Protein AF-A0A920ABT4-F1 (afdb_monomer_lite)

Secondary structure (DSSP, 8-state):
---GGGGTTSEEEEEEES-TT-TTHHHHHHHHHHTHHHHHHTTEEEEEEES--

Sequence (53 aa):
MVSLDDFCGKYLVIYFYPKDKTSGCTVESQDFRDLKNNFKKLNCEIIGVSETP

Foldseek 3Di:
DDDVVVLPPAAEAEDEDADDDDPVVVPVVVVCVVCVVVSVVRRYDYDYHYPPD

Radius of gyration: 12.02 Å; chains: 1; bounding box: 29×25×24 Å

Structure (mmCIF, N/CA/C/O backbone):
data_AF-A0A920ABT4-F1
#
_entry.id   AF-A0A920ABT4-F1
#
loop_
_atom_site.group_PDB
_atom_site.id
_atom_site.type_symbol
_atom_site.label_atom_id
_atom_site.label_alt_id
_atom_site.label_comp_id
_atom_site.label_asym_id
_atom_site.label_entity_id
_atom_site.label_seq_id
_atom_site.pdbx_PDB_ins_code
_atom_site.Cartn_x
_atom_site.Cartn_y
_atom_site.Cartn_z
_atom_site.occupancy
_atom_site.B_iso_or_equiv
_atom_site.auth_seq_id
_atom_site.auth_comp_id
_atom_site.auth_asym_id
_atom_site.auth_atom_id
_atom_site.pdbx_PDB_model_num
ATOM 1 N N . MET A 1 1 ? 2.596 -19.119 0.356 1.00 71.38 1 MET A N 1
ATOM 2 C CA . MET A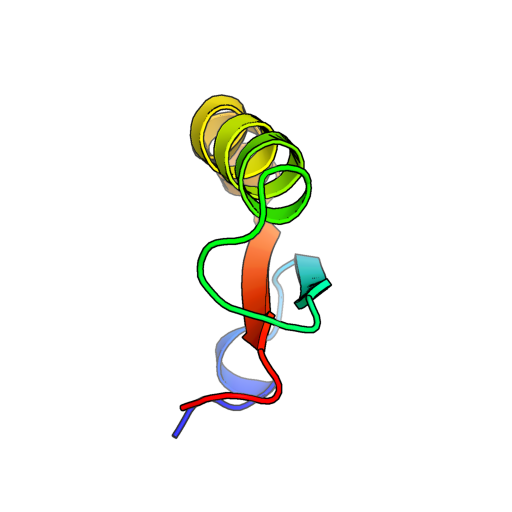 1 1 ? 1.531 -18.885 -0.639 1.00 71.38 1 MET A CA 1
ATOM 3 C C . MET A 1 1 ? 0.575 -17.896 -0.008 1.00 71.38 1 MET A C 1
ATOM 5 O O . MET A 1 1 ? 0.206 -18.118 1.134 1.00 71.38 1 MET A O 1
ATOM 9 N N . VAL A 1 2 ? 0.293 -16.790 -0.688 1.00 87.88 2 VAL A N 1
ATOM 10 C CA . VAL A 1 2 ? -0.659 -15.764 -0.241 1.00 87.88 2 VAL A CA 1
ATOM 11 C C . VAL A 1 2 ? -1.886 -15.881 -1.140 1.00 87.88 2 VAL A C 1
ATOM 13 O O . VAL A 1 2 ? -1.729 -16.074 -2.347 1.00 87.88 2 VAL A O 1
ATOM 16 N N . SER A 1 3 ? -3.082 -15.809 -0.567 1.00 92.62 3 SER A N 1
ATOM 17 C CA . SER A 1 3 ? -4.364 -15.942 -1.260 1.00 92.62 3 SER A CA 1
ATOM 18 C C . SER A 1 3 ? -5.288 -14.768 -0.932 1.00 92.62 3 SER A C 1
ATOM 20 O O . SER A 1 3 ? -5.062 -14.036 0.026 1.00 92.62 3 SER A O 1
ATOM 22 N N . LEU A 1 4 ? -6.347 -14.571 -1.723 1.00 91.56 4 LEU A N 1
ATOM 23 C CA . LEU A 1 4 ? -7.343 -13.532 -1.427 1.00 91.56 4 LEU A CA 1
ATOM 24 C C . LEU A 1 4 ? -8.144 -13.830 -0.150 1.00 91.56 4 LEU A C 1
ATOM 26 O O . LEU A 1 4 ? -8.622 -12.899 0.496 1.00 91.56 4 LEU A O 1
ATOM 30 N N . ASP A 1 5 ? -8.254 -15.104 0.234 1.00 94.31 5 ASP A N 1
ATOM 31 C CA . ASP A 1 5 ? -8.978 -15.530 1.434 1.00 94.31 5 ASP A CA 1
ATOM 32 C C . ASP A 1 5 ? -8.318 -14.996 2.719 1.00 94.31 5 ASP A C 1
ATOM 34 O O . ASP A 1 5 ? -9.008 -14.610 3.661 1.00 94.31 5 ASP A O 1
ATOM 38 N N . ASP A 1 6 ? -6.988 -14.824 2.709 1.00 92.56 6 ASP A N 1
ATOM 39 C CA . ASP A 1 6 ? -6.209 -14.234 3.812 1.00 92.56 6 ASP A CA 1
ATOM 40 C 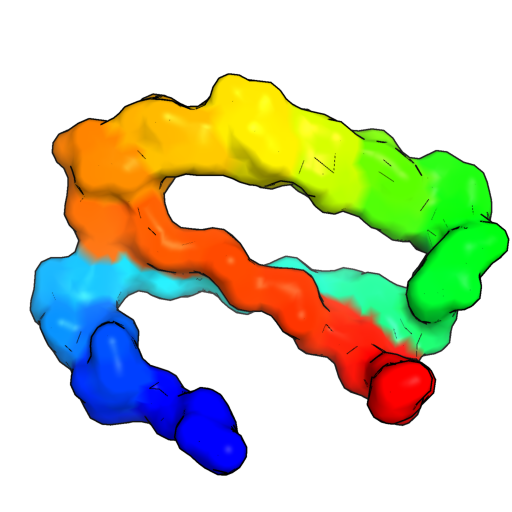C . ASP A 1 6 ? -6.613 -12.775 4.131 1.00 92.56 6 ASP A C 1
ATOM 42 O O . ASP A 1 6 ? -6.295 -12.245 5.202 1.00 92.56 6 ASP A O 1
ATOM 46 N N . PHE A 1 7 ? -7.326 -12.118 3.210 1.00 94.06 7 PHE A N 1
ATOM 47 C CA . PHE A 1 7 ? -7.763 -10.723 3.310 1.00 94.06 7 PHE A CA 1
ATOM 48 C C . PHE A 1 7 ? -9.287 -10.575 3.354 1.00 94.06 7 PHE A C 1
ATOM 50 O O . PHE A 1 7 ? -9.799 -9.458 3.256 1.00 94.06 7 PHE A O 1
ATOM 57 N N . CYS A 1 8 ? -10.030 -11.672 3.526 1.00 94.19 8 CYS A N 1
ATOM 58 C CA . CYS A 1 8 ? -11.486 -11.630 3.590 1.00 94.19 8 CYS A CA 1
ATOM 59 C C . CYS A 1 8 ? -11.973 -10.692 4.712 1.00 94.19 8 CYS A C 1
ATOM 61 O O . CYS A 1 8 ? -11.475 -10.710 5.839 1.00 94.19 8 CYS A O 1
ATOM 63 N N . GLY A 1 9 ? -12.939 -9.829 4.387 1.00 94.62 9 GLY A N 1
ATOM 64 C CA . GLY A 1 9 ? -13.468 -8.823 5.313 1.00 94.62 9 GLY A CA 1
ATOM 65 C C . GLY A 1 9 ? -12.562 -7.606 5.540 1.00 94.62 9 GLY A C 1
ATOM 66 O O . GLY A 1 9 ? -12.915 -6.750 6.351 1.00 94.62 9 GLY A O 1
ATOM 67 N N . LYS A 1 10 ? -11.429 -7.497 4.836 1.00 95.62 10 LYS A N 1
ATOM 68 C CA . LYS A 1 10 ? -10.549 -6.322 4.830 1.00 95.62 10 LYS A CA 1
ATOM 69 C C . LYS A 1 10 ? -10.582 -5.633 3.472 1.00 95.62 10 LYS A C 1
ATOM 71 O O . LYS A 1 10 ? -10.783 -6.269 2.440 1.00 95.62 10 LYS A O 1
ATOM 76 N N . TYR A 1 11 ? -10.328 -4.330 3.462 1.00 96.25 11 TYR A N 1
ATOM 77 C CA . TYR A 1 11 ? -9.947 -3.664 2.222 1.00 96.25 11 TYR A CA 1
ATOM 78 C C . TYR A 1 11 ? -8.538 -4.112 1.829 1.00 96.25 11 TYR A C 1
ATOM 80 O O . TYR A 1 11 ? -7.686 -4.341 2.689 1.00 96.25 11 TYR A O 1
ATOM 88 N N . LEU A 1 12 ? -8.292 -4.245 0.531 1.00 95.00 12 LEU A N 1
ATOM 89 C CA . LEU A 1 12 ? -7.003 -4.690 0.025 1.00 95.00 12 LEU A CA 1
ATOM 90 C C . LEU A 1 12 ? -6.532 -3.765 -1.093 1.00 95.00 12 LEU A C 1
ATOM 92 O O . LEU A 1 12 ? -7.179 -3.654 -2.133 1.00 95.00 12 LEU A O 1
ATOM 96 N N . VAL A 1 13 ? -5.389 -3.118 -0.875 1.00 93.44 13 VAL A N 1
ATOM 97 C CA . VAL A 1 13 ? -4.666 -2.367 -1.903 1.00 93.44 13 VAL A CA 1
ATOM 98 C C . VAL A 1 13 ? -3.593 -3.280 -2.479 1.00 93.44 13 VAL A C 1
ATOM 100 O O . VAL A 1 13 ? -2.681 -3.695 -1.766 1.00 93.44 13 VAL A O 1
ATOM 103 N N . ILE A 1 14 ? -3.701 -3.582 -3.770 1.00 91.69 14 ILE A N 1
ATOM 104 C CA . ILE A 1 14 ? -2.692 -4.333 -4.519 1.00 91.69 14 ILE A CA 1
ATOM 105 C C . ILE A 1 14 ? -2.037 -3.361 -5.492 1.00 91.69 14 ILE A C 1
ATOM 107 O O . ILE A 1 14 ? -2.728 -2.789 -6.336 1.00 91.69 14 ILE A O 1
ATOM 111 N N . TYR A 1 15 ? -0.725 -3.173 -5.379 1.00 87.88 15 TYR A N 1
ATOM 112 C CA . TYR A 1 15 ? 0.037 -2.358 -6.321 1.00 87.88 15 TYR A CA 1
ATOM 113 C C . TYR A 1 15 ? 1.112 -3.207 -6.997 1.00 87.88 15 TYR A C 1
ATOM 115 O O . TYR A 1 15 ? 1.825 -3.976 -6.351 1.00 87.88 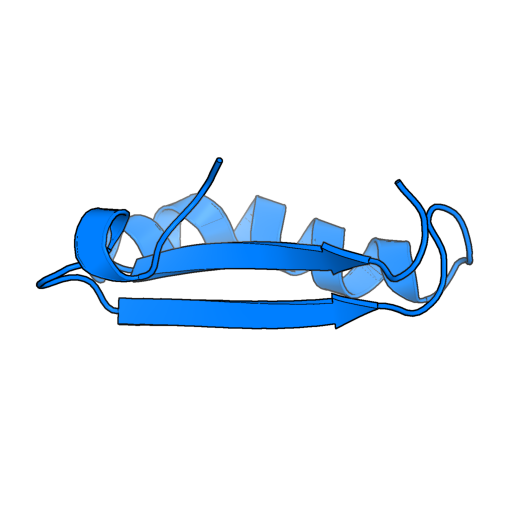15 TYR A O 1
ATOM 123 N N . PHE A 1 16 ? 1.195 -3.088 -8.319 1.00 86.06 16 PHE A N 1
ATOM 124 C CA . PHE A 1 16 ? 2.127 -3.847 -9.144 1.00 86.06 16 PHE A CA 1
ATOM 125 C C . PHE A 1 16 ? 3.301 -2.960 -9.527 1.00 86.06 16 PHE A C 1
ATOM 127 O O . PHE A 1 16 ? 3.096 -1.831 -9.971 1.00 86.06 16 PHE A O 1
ATOM 134 N N . TYR A 1 17 ? 4.519 -3.476 -9.399 1.00 79.81 17 TYR A N 1
ATOM 135 C CA . TYR A 1 17 ? 5.720 -2.759 -9.800 1.00 79.81 17 TYR A CA 1
ATOM 136 C C . TYR A 1 17 ? 6.665 -3.663 -10.610 1.00 79.81 17 TYR A C 1
ATOM 138 O O . TYR A 1 17 ? 6.797 -4.845 -10.319 1.00 79.81 17 TYR A O 1
ATOM 146 N N . PRO A 1 18 ? 7.322 -3.141 -11.659 1.00 73.88 18 PRO A N 1
ATOM 147 C CA . PRO A 1 18 ? 8.027 -3.975 -12.636 1.00 73.88 18 PRO A CA 1
ATOM 148 C C . PRO A 1 18 ? 9.415 -4.450 -12.188 1.00 73.88 18 PRO A C 1
ATOM 150 O O . PRO A 1 18 ? 9.988 -5.328 -12.819 1.00 73.88 18 PRO A O 1
ATOM 153 N N . LYS A 1 19 ? 10.027 -3.838 -11.165 1.00 66.19 19 LYS A N 1
ATOM 154 C CA . LYS A 1 19 ? 11.385 -4.205 -10.745 1.00 66.19 19 LYS A CA 1
ATOM 155 C C . LYS A 1 19 ? 11.686 -3.738 -9.331 1.00 66.19 19 LYS A C 1
ATOM 157 O O . LYS A 1 19 ? 11.632 -2.537 -9.058 1.00 66.19 19 LYS A O 1
ATOM 162 N N . ASP A 1 20 ? 12.099 -4.654 -8.463 1.00 62.19 20 ASP A N 1
ATOM 163 C CA . ASP A 1 20 ? 12.726 -4.279 -7.200 1.00 62.19 20 ASP A CA 1
ATOM 164 C C . ASP A 1 20 ? 13.983 -3.446 -7.503 1.00 62.19 20 ASP A C 1
ATOM 166 O O . ASP A 1 20 ? 14.915 -3.918 -8.158 1.00 62.19 20 ASP A O 1
ATOM 170 N N . LYS A 1 21 ? 14.016 -2.204 -6.995 1.00 53.53 21 LYS A N 1
ATOM 171 C CA . LYS A 1 21 ? 15.160 -1.260 -7.013 1.00 53.53 21 LYS A CA 1
ATOM 172 C C . LYS A 1 21 ? 15.325 -0.334 -8.236 1.00 53.53 21 LYS A C 1
ATOM 174 O O . LYS A 1 21 ? 16.455 0.019 -8.570 1.00 53.53 21 LYS A O 1
ATOM 179 N N . THR A 1 22 ? 14.252 0.161 -8.857 1.00 53.84 22 THR A N 1
ATOM 180 C CA . THR A 1 22 ? 14.325 1.414 -9.652 1.00 53.84 22 THR A CA 1
ATOM 181 C C . THR A 1 22 ? 13.688 2.582 -8.893 1.00 53.84 22 THR A C 1
ATOM 183 O O . THR A 1 22 ? 12.740 2.400 -8.136 1.00 53.84 22 THR A O 1
ATOM 186 N N . SER A 1 23 ? 14.221 3.795 -9.057 1.00 55.44 23 SER A N 1
ATOM 187 C CA . SER A 1 23 ? 13.953 4.988 -8.226 1.00 55.44 23 SER A CA 1
ATOM 188 C C . SER A 1 23 ? 12.473 5.387 -8.083 1.00 55.44 23 SER A C 1
ATOM 190 O O . SER A 1 23 ? 12.109 6.023 -7.095 1.00 55.44 23 SER A O 1
ATOM 192 N N . GLY A 1 24 ? 11.609 5.005 -9.029 1.00 55.00 24 GLY A N 1
ATOM 193 C CA . GLY A 1 24 ? 10.158 5.224 -8.934 1.00 55.00 24 GLY A CA 1
ATOM 194 C C . GLY A 1 24 ? 9.454 4.266 -7.965 1.00 55.00 24 GLY A C 1
ATOM 195 O O . GLY A 1 24 ? 8.579 4.681 -7.215 1.00 55.00 24 GLY A O 1
ATOM 196 N N . CYS A 1 25 ? 9.914 3.014 -7.887 1.00 59.22 25 CYS A N 1
ATOM 197 C CA . CYS A 1 25 ? 9.361 1.965 -7.024 1.00 59.22 25 CYS A CA 1
ATOM 198 C C . CYS A 1 25 ? 9.547 2.275 -5.523 1.00 59.22 25 CYS A C 1
ATOM 200 O O . CYS A 1 25 ? 8.802 1.813 -4.658 1.00 59.22 25 CYS A O 1
ATOM 202 N N . THR A 1 26 ? 10.523 3.128 -5.206 1.00 64.06 26 THR A N 1
ATOM 203 C CA . THR A 1 26 ? 10.798 3.591 -3.848 1.00 64.06 26 THR A CA 1
ATOM 204 C C . THR A 1 26 ? 9.779 4.586 -3.303 1.00 64.06 26 THR A C 1
ATOM 206 O O . THR A 1 26 ? 9.600 4.580 -2.088 1.00 64.06 26 THR A O 1
ATOM 209 N N . VAL A 1 27 ? 9.141 5.422 -4.132 1.00 76.44 27 VAL A N 1
ATOM 210 C CA . VAL A 1 27 ? 8.258 6.502 -3.642 1.00 76.44 27 VAL A CA 1
ATOM 211 C C . VAL A 1 27 ? 6.930 5.931 -3.164 1.00 76.44 27 VAL A C 1
ATOM 213 O O . VAL A 1 27 ? 6.620 6.052 -1.987 1.00 76.44 27 VAL A O 1
ATOM 216 N N . GLU A 1 28 ? 6.218 5.191 -4.015 1.00 80.31 28 GLU A N 1
ATOM 217 C CA . GLU A 1 28 ? 4.945 4.560 -3.634 1.00 80.31 28 GLU A CA 1
ATOM 218 C C . GLU A 1 28 ? 5.128 3.607 -2.443 1.00 80.31 28 GLU A C 1
ATOM 220 O O . GLU A 1 28 ? 4.354 3.624 -1.489 1.00 80.31 28 GLU A O 1
ATOM 225 N N . SER A 1 29 ? 6.218 2.832 -2.432 1.00 80.31 29 SER A N 1
ATOM 226 C CA . SER A 1 29 ? 6.551 1.946 -1.311 1.00 80.31 29 SER A CA 1
ATOM 227 C C . SER A 1 29 ? 6.879 2.696 -0.012 1.00 80.31 29 SER A C 1
ATOM 229 O O . SER A 1 29 ? 6.682 2.148 1.075 1.00 80.31 29 SER A O 1
ATOM 231 N N . GLN A 1 30 ? 7.437 3.910 -0.091 1.00 85.00 30 GLN A N 1
ATOM 232 C CA . GLN A 1 30 ? 7.662 4.775 1.074 1.00 85.00 30 GLN A CA 1
ATOM 233 C C . GLN A 1 30 ? 6.345 5.375 1.553 1.00 85.00 30 GLN A C 1
ATOM 235 O O . GLN A 1 30 ? 6.021 5.227 2.726 1.00 85.00 30 GLN A O 1
ATOM 240 N N . ASP A 1 31 ? 5.533 5.908 0.646 1.00 89.75 31 ASP A N 1
ATOM 241 C CA . ASP A 1 31 ? 4.233 6.483 0.982 1.00 89.75 31 ASP A CA 1
ATOM 242 C C . ASP A 1 31 ? 3.312 5.439 1.631 1.00 89.75 31 ASP A C 1
ATOM 244 O O . ASP A 1 31 ? 2.723 5.689 2.683 1.00 89.75 31 ASP A O 1
ATOM 248 N N . PHE A 1 32 ? 3.237 4.219 1.086 1.00 90.25 32 PHE A N 1
ATOM 249 C CA . PHE A 1 32 ? 2.457 3.133 1.691 1.00 90.25 32 PHE A CA 1
ATOM 250 C C . PHE A 1 32 ? 2.994 2.697 3.054 1.00 90.25 32 PHE A C 1
ATOM 252 O O . PHE A 1 32 ? 2.217 2.314 3.933 1.00 90.25 32 PHE A O 1
ATOM 259 N N . ARG A 1 33 ? 4.312 2.753 3.257 1.00 88.62 33 ARG A N 1
ATOM 260 C CA . ARG A 1 33 ? 4.935 2.447 4.549 1.00 88.62 33 ARG A CA 1
ATOM 261 C C . ARG A 1 33 ? 4.581 3.505 5.585 1.00 88.62 33 ARG A C 1
ATOM 263 O O . ARG A 1 33 ? 4.177 3.143 6.690 1.00 88.62 33 ARG A O 1
ATOM 270 N N . ASP A 1 34 ? 4.682 4.774 5.219 1.00 92.75 34 ASP A N 1
ATOM 271 C CA . ASP A 1 34 ? 4.418 5.908 6.104 1.00 92.75 34 ASP A CA 1
ATOM 272 C C . ASP A 1 34 ? 2.925 5.998 6.446 1.00 92.75 34 ASP A C 1
ATOM 274 O O . ASP A 1 34 ? 2.538 6.240 7.593 1.00 92.75 34 ASP A O 1
ATOM 278 N N . LEU A 1 35 ? 2.061 5.687 5.477 1.00 93.50 35 LEU A N 1
ATOM 279 C CA . LEU A 1 35 ? 0.609 5.666 5.643 1.00 93.50 35 LEU A CA 1
ATOM 280 C C . LEU A 1 35 ? 0.068 4.345 6.205 1.00 93.50 35 LEU A C 1
ATOM 282 O O . LEU A 1 35 ? -1.129 4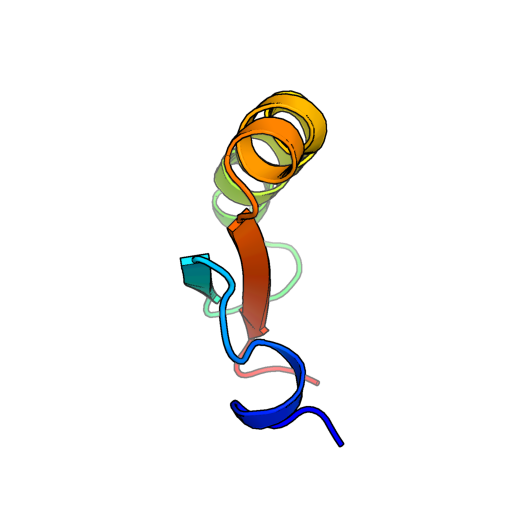.263 6.485 1.00 93.50 35 LEU A O 1
ATOM 286 N N . LYS A 1 36 ? 0.900 3.320 6.432 1.00 90.62 36 LYS A N 1
ATOM 287 C CA . LYS A 1 36 ? 0.471 1.973 6.864 1.00 90.62 36 LYS A CA 1
ATOM 288 C C . LYS A 1 36 ? -0.483 1.995 8.059 1.00 90.62 36 LYS A C 1
ATOM 290 O O . LYS A 1 36 ? -1.466 1.258 8.097 1.00 90.62 36 LYS A O 1
ATOM 295 N N . ASN A 1 37 ? -0.221 2.862 9.035 1.00 93.25 37 ASN A N 1
ATOM 296 C CA . ASN A 1 37 ? -1.074 2.996 10.216 1.00 93.25 37 ASN A CA 1
ATOM 297 C C . ASN A 1 37 ? -2.462 3.562 9.888 1.00 93.25 37 ASN A C 1
ATOM 299 O O . ASN A 1 37 ? -3.438 3.193 10.540 1.00 93.25 37 ASN A O 1
ATOM 303 N N . ASN A 1 38 ? -2.567 4.432 8.885 1.00 95.88 38 ASN A N 1
ATOM 304 C CA . ASN A 1 38 ? -3.842 4.982 8.431 1.00 95.88 38 ASN A CA 1
ATOM 305 C C . ASN A 1 38 ? -4.663 3.907 7.713 1.00 95.88 38 ASN A C 1
ATOM 307 O O . ASN A 1 38 ? -5.838 3.740 8.027 1.00 95.88 38 ASN A O 1
ATOM 311 N N . PHE A 1 39 ? -4.033 3.107 6.849 1.00 94.88 39 PHE A N 1
ATOM 312 C CA . PHE A 1 39 ? -4.687 1.961 6.209 1.00 94.88 39 PHE A CA 1
ATOM 313 C C . PHE A 1 39 ? -5.156 0.922 7.233 1.00 94.88 39 PHE A C 1
ATOM 315 O O . PHE A 1 39 ? -6.305 0.483 7.189 1.00 94.88 39 PHE A O 1
ATOM 322 N N . LYS A 1 40 ? -4.335 0.614 8.244 1.00 92.75 40 LYS A N 1
ATOM 323 C CA . LYS A 1 40 ? -4.714 -0.327 9.307 1.00 92.75 40 LYS A CA 1
ATOM 324 C C . LYS A 1 40 ? -5.950 0.128 10.094 1.00 92.75 40 LYS A C 1
ATOM 326 O O . LYS A 1 40 ? -6.787 -0.702 10.435 1.00 92.75 40 LYS A O 1
ATOM 331 N N . LYS A 1 41 ? -6.102 1.434 10.354 1.00 96.31 41 LYS A N 1
ATOM 332 C CA . LYS A 1 41 ? -7.304 1.998 11.007 1.00 96.31 41 LYS A CA 1
ATOM 333 C C . LYS A 1 41 ? -8.575 1.815 10.173 1.00 96.31 41 LYS A C 1
ATOM 335 O O . LYS A 1 41 ? -9.659 1.761 10.741 1.00 96.31 41 LYS A O 1
ATOM 340 N N . LEU A 1 42 ? -8.439 1.703 8.854 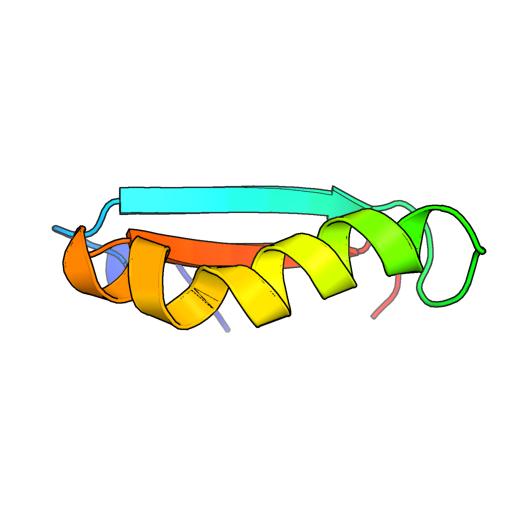1.00 95.88 42 LEU A N 1
ATOM 341 C CA . LEU A 1 42 ? -9.535 1.462 7.915 1.00 95.88 42 LEU A CA 1
ATOM 342 C C . LEU A 1 42 ? -9.775 -0.033 7.651 1.00 95.88 42 LEU A C 1
ATOM 344 O O . LEU A 1 42 ? -10.503 -0.372 6.724 1.00 95.88 42 LEU A O 1
ATOM 348 N N . ASN A 1 43 ? -9.161 -0.927 8.439 1.00 95.38 43 ASN A N 1
ATOM 349 C CA . ASN A 1 43 ? -9.159 -2.370 8.190 1.00 95.38 43 ASN A CA 1
ATOM 350 C C . ASN A 1 43 ? -8.689 -2.705 6.760 1.00 95.38 43 ASN A C 1
ATOM 352 O O . ASN A 1 43 ? -9.295 -3.518 6.064 1.00 95.38 43 ASN A O 1
ATOM 356 N N . CYS A 1 44 ? -7.635 -2.014 6.313 1.00 96.31 44 CYS A N 1
ATOM 357 C CA . CYS A 1 44 ? -7.057 -2.156 4.985 1.00 96.31 44 CYS A CA 1
ATOM 358 C C . CYS A 1 44 ? -5.635 -2.721 5.056 1.00 96.31 44 CYS A C 1
ATOM 360 O O . CYS A 1 44 ? -4.809 -2.242 5.835 1.00 96.31 44 CYS A O 1
ATOM 362 N N . GLU A 1 45 ? -5.344 -3.696 4.200 1.00 93.88 45 GLU A N 1
ATOM 363 C CA . GLU A 1 45 ? -4.008 -4.258 3.983 1.00 93.88 45 GLU A CA 1
ATOM 364 C C . GLU A 1 45 ? -3.436 -3.777 2.645 1.00 93.88 45 GLU A C 1
ATOM 366 O O . GLU A 1 45 ? -4.180 -3.408 1.733 1.00 93.88 45 GLU A O 1
ATOM 371 N N . ILE A 1 46 ? -2.107 -3.766 2.532 1.00 92.56 46 ILE A N 1
ATOM 372 C CA . ILE A 1 46 ? -1.383 -3.304 1.341 1.00 92.56 46 ILE A CA 1
ATOM 373 C C . ILE A 1 46 ? -0.409 -4.403 0.912 1.00 92.56 46 ILE A C 1
ATOM 375 O O . ILE A 1 46 ? 0.411 -4.841 1.721 1.00 92.56 46 ILE A O 1
ATOM 379 N N . ILE A 1 47 ? -0.472 -4.821 -0.353 1.00 90.75 47 ILE A N 1
ATOM 380 C CA . ILE A 1 47 ? 0.424 -5.817 -0.953 1.00 90.75 47 ILE A CA 1
ATOM 381 C C . ILE A 1 47 ? 1.082 -5.228 -2.199 1.00 90.75 47 ILE A C 1
ATOM 383 O O . ILE A 1 47 ? 0.399 -4.769 -3.115 1.00 90.75 47 ILE A O 1
ATOM 387 N N . GLY A 1 48 ? 2.414 -5.273 -2.224 1.00 88.50 48 GLY A N 1
ATOM 388 C CA . GLY A 1 48 ? 3.209 -5.033 -3.424 1.00 88.50 48 GLY A CA 1
ATOM 389 C C . GLY A 1 48 ? 3.451 -6.337 -4.177 1.00 88.50 48 GLY A C 1
ATOM 390 O O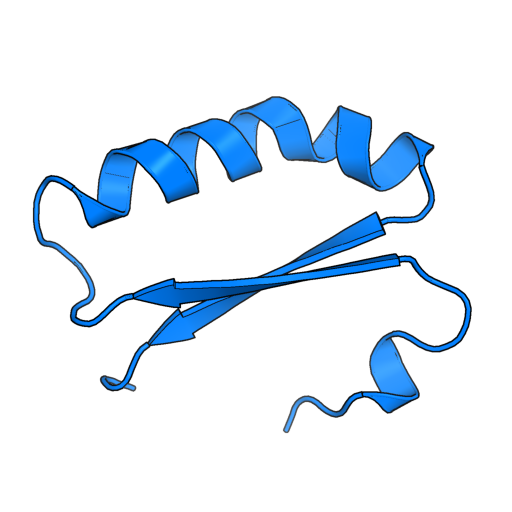 . GLY A 1 48 ? 3.799 -7.345 -3.560 1.00 88.50 48 GLY A O 1
ATOM 391 N N . VAL A 1 49 ? 3.267 -6.317 -5.495 1.00 87.38 49 VAL A N 1
ATOM 392 C CA . VAL A 1 49 ? 3.517 -7.461 -6.379 1.00 87.38 49 VAL A CA 1
ATOM 393 C C . VAL A 1 49 ? 4.541 -7.060 -7.433 1.00 87.38 49 VAL A C 1
ATOM 395 O O . VAL A 1 49 ? 4.323 -6.115 -8.189 1.00 87.38 49 VAL A O 1
ATOM 398 N N . SER A 1 50 ? 5.643 -7.801 -7.485 1.00 84.19 50 SER A N 1
ATOM 399 C CA . SER A 1 50 ? 6.705 -7.641 -8.476 1.00 84.19 50 SER A CA 1
ATOM 400 C C . SER A 1 50 ? 6.695 -8.808 -9.455 1.00 84.19 50 SER A C 1
ATOM 402 O O . SER A 1 50 ? 6.335 -9.925 -9.080 1.00 84.19 50 SER A O 1
ATOM 404 N N . GLU A 1 51 ? 7.090 -8.568 -10.709 1.00 83.06 51 GLU A N 1
ATOM 405 C CA . GLU A 1 51 ? 7.348 -9.670 -11.650 1.00 83.06 51 GLU A CA 1
ATOM 406 C C . GLU A 1 51 ? 8.618 -10.449 -11.278 1.00 83.06 51 GLU A C 1
ATOM 408 O O . GLU A 1 51 ? 8.779 -11.604 -11.677 1.00 83.06 51 GLU A O 1
ATOM 413 N N . THR A 1 52 ? 9.522 -9.822 -10.517 1.00 72.38 52 THR A N 1
ATOM 414 C CA . THR A 1 52 ? 10.744 -10.456 -10.030 1.00 72.38 52 THR A CA 1
ATOM 415 C C . THR A 1 52 ? 10.515 -11.082 -8.652 1.00 72.38 52 THR A C 1
ATOM 417 O O . THR A 1 52 ? 9.937 -10.416 -7.792 1.00 72.38 52 THR A O 1
ATOM 420 N N . PRO A 1 53 ? 10.954 -12.333 -8.426 1.00 63.16 53 PRO A N 1
ATOM 421 C CA . PRO A 1 53 ? 10.896 -12.974 -7.114 1.00 63.16 53 PRO A CA 1
ATOM 422 C C . PRO A 1 53 ? 11.842 -12.342 -6.083 1.00 63.16 53 PRO A C 1
ATOM 424 O O . PRO A 1 53 ? 12.863 -11.737 -6.488 1.00 63.16 53 PRO A O 1
#

pLDDT: mean 84.27, std 13.03, range [53.53, 96.31]